Protein AF-A0A160FPU6-F1 (afdb_monomer)

Structure (mmCIF, N/CA/C/O backbone):
data_AF-A0A160FPU6-F1
#
_entry.id   AF-A0A160FPU6-F1
#
loop_
_atom_site.group_PDB
_atom_site.id
_atom_site.type_symbol
_atom_site.label_atom_id
_atom_site.label_alt_id
_atom_site.label_comp_id
_atom_site.label_asym_id
_atom_site.label_entity_id
_atom_site.label_seq_id
_atom_site.pdbx_PDB_ins_code
_atom_site.Cartn_x
_atom_site.Cartn_y
_atom_site.Cartn_z
_atom_site.occupancy
_atom_site.B_iso_or_equiv
_atom_site.auth_seq_id
_atom_site.auth_comp_id
_atom_site.auth_asym_id
_atom_site.auth_atom_id
_atom_site.pdbx_PDB_model_num
ATOM 1 N N . MET A 1 1 ? -11.178 -0.846 25.801 1.00 80.31 1 MET A N 1
ATOM 2 C CA . MET A 1 1 ? -11.535 -0.690 24.375 1.00 80.31 1 MET A CA 1
ATOM 3 C C . MET A 1 1 ? -10.324 -0.280 23.553 1.00 80.31 1 MET A C 1
ATOM 5 O O . MET A 1 1 ? -9.835 -1.134 22.840 1.00 80.31 1 MET A O 1
ATOM 9 N N . VAL A 1 2 ? -9.780 0.938 23.705 1.00 88.56 2 VAL A N 1
ATOM 10 C CA . VAL A 1 2 ? -8.600 1.392 22.929 1.00 88.56 2 VAL A CA 1
ATOM 11 C C . VAL A 1 2 ? -7.411 0.435 23.063 1.00 88.56 2 VAL A C 1
ATOM 13 O O . VAL A 1 2 ? -6.925 -0.059 22.059 1.00 88.56 2 VAL A O 1
ATOM 16 N N . LYS A 1 3 ? -7.031 0.066 24.296 1.00 89.50 3 LYS A N 1
ATOM 17 C CA . LYS A 1 3 ? -5.954 -0.908 24.545 1.00 89.50 3 LYS A CA 1
ATOM 18 C C . LYS A 1 3 ? -6.158 -2.239 23.799 1.00 89.50 3 LYS A C 1
ATOM 20 O O . LYS A 1 3 ? -5.230 -2.738 23.190 1.00 89.50 3 LYS A O 1
ATOM 25 N N . THR A 1 4 ? -7.382 -2.767 23.795 1.00 89.50 4 THR A N 1
ATOM 26 C CA . THR A 1 4 ? -7.731 -4.018 23.101 1.00 89.50 4 THR A CA 1
ATOM 27 C C . THR A 1 4 ? -7.610 -3.890 21.582 1.00 89.50 4 THR A C 1
ATOM 29 O O . THR A 1 4 ? -7.145 -4.818 20.934 1.00 89.50 4 THR A O 1
ATOM 32 N N . ILE A 1 5 ? -8.008 -2.748 21.013 1.00 92.19 5 ILE A N 1
ATOM 33 C CA . ILE A 1 5 ? -7.905 -2.474 19.570 1.00 92.19 5 ILE A CA 1
ATOM 34 C C . ILE A 1 5 ? -6.432 -2.385 19.158 1.00 92.19 5 ILE A C 1
ATOM 36 O O . ILE A 1 5 ? -6.036 -3.013 18.186 1.00 92.19 5 ILE A O 1
ATOM 40 N N . THR A 1 6 ? -5.609 -1.680 19.936 1.00 91.00 6 THR A N 1
ATOM 41 C CA . THR A 1 6 ? -4.170 -1.561 19.664 1.00 91.00 6 THR A CA 1
ATOM 42 C C . THR A 1 6 ? -3.426 -2.886 19.853 1.00 91.00 6 THR A C 1
ATOM 44 O O . THR A 1 6 ? -2.584 -3.225 19.035 1.00 91.00 6 THR A O 1
ATOM 47 N N . GLU A 1 7 ? -3.739 -3.670 20.892 1.00 91.44 7 GLU A N 1
ATOM 48 C CA . GLU A 1 7 ? -3.078 -4.967 21.129 1.00 91.44 7 GLU A CA 1
ATOM 49 C C . GLU A 1 7 ? -3.488 -6.048 20.119 1.00 91.44 7 GLU A C 1
ATOM 51 O O . GLU A 1 7 ? -2.670 -6.896 19.775 1.00 91.44 7 GLU A O 1
ATOM 56 N N . SER A 1 8 ? -4.740 -6.038 19.650 1.00 91.88 8 SER A N 1
ATOM 57 C CA . SER A 1 8 ? -5.208 -6.999 18.639 1.00 91.88 8 SER A CA 1
ATOM 58 C C . SER A 1 8 ? -4.848 -6.592 17.211 1.00 91.88 8 SER A C 1
ATOM 60 O O . SER A 1 8 ? -4.711 -7.459 16.354 1.00 91.88 8 SER A O 1
ATOM 62 N N . GLY A 1 9 ? -4.738 -5.288 16.938 1.00 89.12 9 GLY A N 1
ATOM 63 C CA . GLY A 1 9 ? -4.653 -4.747 15.580 1.00 89.12 9 GLY A CA 1
ATOM 64 C C . GLY A 1 9 ? -5.951 -4.895 14.775 1.00 89.12 9 GLY A C 1
ATOM 65 O O . GLY A 1 9 ? -5.998 -4.520 13.603 1.00 89.12 9 GLY A O 1
ATOM 66 N N . GLU A 1 10 ? -7.022 -5.427 15.373 1.00 94.12 10 GLU A N 1
ATOM 67 C CA . GLU A 1 10 ? -8.284 -5.663 14.680 1.00 94.12 10 GLU A CA 1
ATOM 68 C C . GLU A 1 10 ? -9.210 -4.435 14.769 1.00 94.12 10 GLU A C 1
ATOM 70 O O . GLU A 1 10 ? -9.433 -3.888 15.856 1.00 94.12 10 GLU A O 1
ATOM 75 N N . PRO A 1 11 ? -9.794 -3.985 13.641 1.00 94.88 11 PRO A N 1
ATOM 76 C CA . PRO A 1 11 ? -10.754 -2.891 13.647 1.00 94.88 11 PRO A C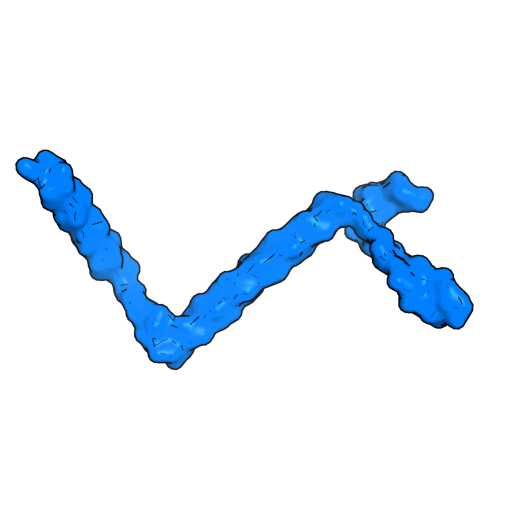A 1
ATOM 77 C C . PRO A 1 11 ? -12.081 -3.325 14.283 1.00 94.88 11 PRO A C 1
ATOM 79 O O . PRO A 1 11 ? -12.581 -4.424 14.050 1.00 94.88 11 PRO A O 1
ATOM 82 N N . VAL A 1 12 ? -12.711 -2.419 15.030 1.00 94.69 12 VAL A N 1
ATOM 83 C CA . VAL A 1 12 ? -14.005 -2.653 15.686 1.00 94.69 12 VAL A CA 1
ATOM 84 C C . VAL A 1 12 ? -15.093 -1.793 15.050 1.00 94.69 12 VAL A C 1
ATOM 86 O O . VAL A 1 12 ? -14.906 -0.602 14.795 1.00 94.69 12 VAL A O 1
ATOM 89 N N . LEU A 1 13 ? -16.266 -2.393 14.834 1.00 94.25 13 LEU A N 1
ATOM 90 C CA . LEU A 1 13 ? -17.436 -1.735 14.259 1.00 94.25 13 LEU A CA 1
ATOM 91 C C . LEU A 1 13 ? -18.396 -1.256 15.357 1.00 94.25 13 LEU A C 1
ATOM 93 O O . LEU A 1 13 ? -18.886 -2.049 16.160 1.00 94.25 13 LEU A O 1
ATOM 97 N N . ILE A 1 14 ? -18.718 0.036 15.363 1.00 93.94 14 ILE A N 1
ATOM 98 C CA . ILE A 1 14 ? -19.709 0.625 16.269 1.00 93.94 14 ILE A CA 1
ATOM 99 C C . ILE A 1 14 ? -21.041 0.754 15.528 1.00 93.94 14 ILE A C 1
ATOM 101 O O . ILE A 1 14 ? -21.124 1.367 14.455 1.00 93.94 14 ILE A O 1
ATOM 105 N N . THR A 1 15 ? -22.097 0.183 16.112 1.00 96.62 15 THR A N 1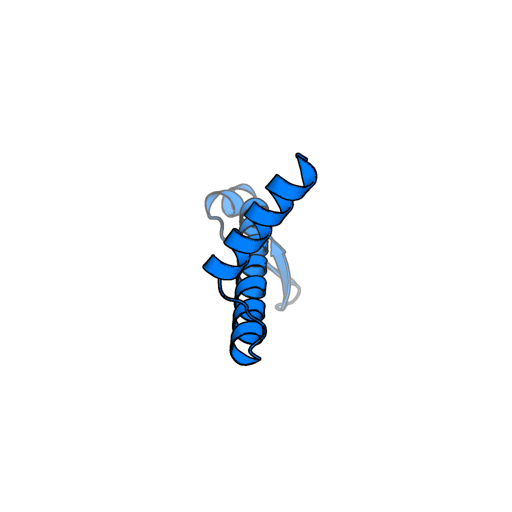
ATOM 106 C CA . THR A 1 15 ? -23.459 0.238 15.568 1.00 96.62 15 THR A CA 1
ATOM 107 C C . THR A 1 15 ? -24.345 1.206 16.351 1.00 96.62 15 THR A C 1
ATOM 109 O O . THR A 1 15 ? -24.188 1.387 17.556 1.00 96.62 15 THR A O 1
ATOM 112 N N . GLN A 1 16 ? -25.304 1.825 15.663 1.00 95.12 16 GLN A N 1
ATOM 113 C CA . GLN A 1 16 ? -26.380 2.607 16.269 1.00 95.12 16 GLN A CA 1
ATOM 114 C C . GLN A 1 16 ? -27.703 2.185 15.627 1.00 95.12 16 GLN A C 1
ATOM 116 O O . GLN A 1 16 ? -27.820 2.176 14.399 1.00 95.12 16 GLN A O 1
ATOM 121 N N . ASN A 1 17 ? -28.695 1.817 16.445 1.00 94.56 17 ASN A N 1
ATOM 122 C CA . ASN A 1 17 ? -29.990 1.289 15.990 1.00 94.56 17 ASN A CA 1
ATOM 123 C C . ASN A 1 17 ? -29.844 0.084 15.037 1.00 94.56 17 ASN A C 1
ATOM 125 O O . ASN A 1 17 ? -30.500 0.015 13.998 1.00 94.56 17 ASN A O 1
ATOM 129 N N . GLY A 1 18 ? -28.921 -0.830 15.354 1.00 94.06 18 GLY A N 1
ATOM 130 C CA . GLY A 1 18 ? -28.667 -2.041 14.565 1.00 94.06 18 GLY A CA 1
ATOM 131 C C . GLY A 1 18 ? -27.912 -1.820 13.249 1.00 94.06 18 GLY A C 1
ATOM 132 O O . GLY A 1 18 ? -27.752 -2.766 12.484 1.00 94.06 18 GLY A O 1
ATOM 133 N N . LYS A 1 19 ? -27.435 -0.600 12.963 1.00 95.12 19 LYS A N 1
ATOM 134 C CA . LYS A 1 19 ? -26.674 -0.287 11.742 1.00 95.12 19 LYS A CA 1
ATOM 135 C C . LYS A 1 19 ? -25.253 0.138 12.077 1.00 95.12 19 LYS A C 1
ATOM 137 O O . LYS A 1 19 ? -25.065 0.978 12.952 1.00 95.12 19 LYS A O 1
ATOM 142 N N . ALA A 1 20 ? -24.271 -0.401 11.360 1.00 94.56 20 ALA A N 1
ATOM 143 C CA . ALA A 1 20 ? -22.884 0.049 11.441 1.00 94.56 20 ALA A CA 1
ATOM 144 C C . ALA A 1 20 ? -22.767 1.528 11.051 1.00 94.56 20 ALA A C 1
ATOM 146 O O . ALA A 1 20 ? -23.355 1.958 10.056 1.00 94.56 20 ALA A O 1
ATOM 147 N N . ARG A 1 21 ? -22.038 2.308 11.853 1.00 95.62 21 ARG A N 1
ATOM 148 C CA . ARG A 1 21 ? -21.866 3.755 11.645 1.00 95.62 21 ARG A CA 1
ATOM 149 C C . ARG A 1 21 ? -20.413 4.196 11.652 1.00 95.62 21 ARG A C 1
ATOM 151 O O . ARG A 1 21 ? -20.071 5.094 10.894 1.00 95.62 21 ARG A O 1
ATOM 158 N N . VAL A 1 22 ? -19.589 3.597 12.508 1.00 95.94 22 VAL A N 1
ATOM 159 C CA . VAL A 1 22 ? -18.193 4.002 12.712 1.00 95.94 22 VAL A CA 1
ATOM 160 C C . VAL A 1 22 ? -17.316 2.758 12.784 1.00 95.94 22 VAL A C 1
ATOM 162 O O . VAL A 1 22 ? -17.721 1.749 13.360 1.00 95.94 22 VAL A O 1
ATOM 165 N N . VAL A 1 23 ? -16.119 2.845 12.212 1.00 95.00 23 VAL A N 1
ATOM 166 C CA . VAL A 1 23 ? -15.025 1.893 12.422 1.00 95.00 23 VAL A CA 1
ATOM 167 C C . VAL A 1 23 ? -14.000 2.588 13.311 1.00 95.00 23 VAL A C 1
ATOM 169 O O . VAL A 1 23 ? -13.630 3.728 13.035 1.00 95.00 23 VAL A O 1
ATOM 172 N N . VAL A 1 24 ? -13.554 1.922 14.371 1.00 95.06 24 VAL A N 1
ATOM 173 C CA . VAL A 1 24 ? -12.394 2.352 15.158 1.00 95.06 24 VAL A CA 1
ATOM 174 C C . VAL A 1 24 ? -11.285 1.347 14.914 1.00 95.06 24 VAL A C 1
ATOM 176 O O . VAL A 1 24 ? -11.488 0.150 15.101 1.00 95.06 24 VAL A O 1
ATOM 179 N N . GLN A 1 25 ? -10.123 1.830 14.497 1.00 95.81 25 GLN A N 1
ATOM 180 C CA . GLN A 1 25 ? -8.954 1.005 14.229 1.00 95.81 25 GLN A CA 1
ATOM 181 C C . GLN A 1 25 ? -7.708 1.661 14.804 1.00 95.81 25 GLN A C 1
ATOM 183 O O . GLN A 1 25 ? -7.690 2.873 15.029 1.00 95.81 25 GLN A O 1
ATOM 188 N N . ASP A 1 26 ? -6.682 0.852 15.037 1.00 96.00 26 ASP A N 1
ATOM 189 C CA . ASP A 1 26 ? -5.370 1.367 15.390 1.00 96.00 26 ASP A CA 1
ATOM 190 C C . ASP A 1 26 ? -4.794 2.217 14.243 1.00 96.00 26 ASP A C 1
ATOM 192 O O . ASP A 1 26 ? -4.980 1.906 13.060 1.00 96.00 26 ASP A O 1
ATOM 196 N N . ALA A 1 27 ? -4.131 3.317 14.601 1.00 95.25 27 ALA A N 1
ATOM 197 C CA . ALA A 1 27 ? -3.603 4.272 13.634 1.00 95.25 27 ALA A CA 1
ATOM 198 C C . ALA A 1 27 ? -2.482 3.666 12.778 1.00 95.25 27 ALA A C 1
ATOM 200 O O . ALA A 1 27 ? -2.487 3.874 11.566 1.00 95.25 27 ALA A O 1
ATOM 201 N N . GLN A 1 28 ? -1.592 2.857 13.363 1.00 96.00 28 GLN A N 1
ATOM 202 C CA . GLN A 1 28 ? -0.529 2.198 12.603 1.00 96.00 28 GLN A CA 1
ATOM 203 C C . GLN A 1 28 ? -1.133 1.213 11.599 1.00 96.00 28 GLN A C 1
ATOM 205 O O . GLN A 1 28 ? -0.797 1.239 10.418 1.00 96.00 28 GLN A O 1
ATOM 210 N N . CYS A 1 29 ? -2.115 0.415 12.031 1.00 95.75 29 CYS A N 1
ATOM 211 C CA . CYS A 1 29 ? -2.824 -0.494 11.131 1.00 95.75 29 CYS A CA 1
ATOM 212 C C . CYS A 1 29 ? -3.533 0.249 9.985 1.00 95.75 29 CYS A C 1
ATOM 214 O O . CYS A 1 29 ? -3.595 -0.263 8.867 1.00 95.75 29 CYS A O 1
ATOM 216 N N . TYR A 1 30 ? -4.074 1.449 10.233 1.00 96.62 30 TYR A N 1
ATOM 217 C CA . TYR A 1 30 ? -4.642 2.294 9.176 1.00 96.62 30 TYR A CA 1
ATOM 218 C C . TYR A 1 30 ? -3.586 2.755 8.172 1.00 96.62 30 TYR A C 1
ATOM 220 O O . TYR A 1 30 ? -3.805 2.657 6.964 1.00 96.62 30 TYR A O 1
ATOM 228 N N . GLU A 1 31 ? -2.445 3.240 8.653 1.00 97.75 31 GLU A N 1
ATOM 229 C CA . GLU A 1 31 ? -1.349 3.707 7.803 1.00 97.75 31 GLU A CA 1
ATOM 230 C C . GLU A 1 31 ? -0.790 2.579 6.928 1.00 97.75 31 GLU A C 1
ATOM 232 O O . GLU A 1 31 ? -0.670 2.753 5.713 1.00 97.75 31 GLU A O 1
ATOM 237 N N . ASP A 1 32 ? -0.565 1.396 7.499 1.00 97.38 32 ASP A N 1
ATOM 238 C CA . ASP A 1 32 ? -0.077 0.218 6.771 1.00 97.38 32 ASP A CA 1
ATOM 239 C C . ASP A 1 32 ? -1.066 -0.217 5.672 1.00 97.38 32 ASP A C 1
ATOM 241 O O . ASP A 1 32 ? -0.682 -0.552 4.541 1.00 97.38 32 ASP A O 1
ATOM 245 N N . GLN A 1 33 ? -2.371 -0.155 5.964 1.00 97.44 33 GL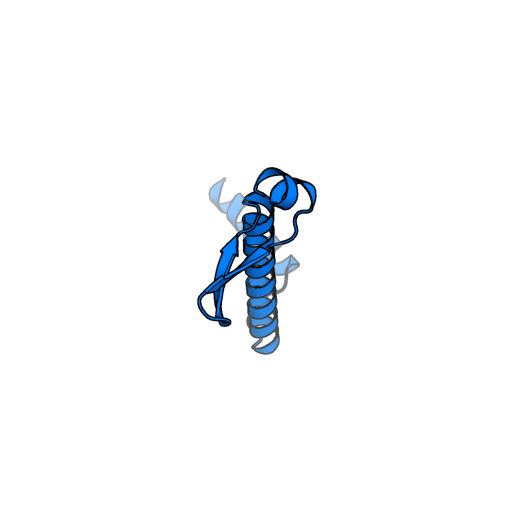N A N 1
ATOM 246 C CA . GLN A 1 33 ? -3.424 -0.399 4.975 1.00 97.44 33 GLN A CA 1
ATOM 247 C C . GLN A 1 33 ? -3.397 0.644 3.849 1.00 97.44 33 GLN A C 1
ATOM 249 O O . GLN A 1 33 ? -3.503 0.275 2.675 1.00 97.44 33 GLN A O 1
ATOM 254 N N . GLN A 1 34 ? -3.226 1.933 4.166 1.00 98.56 34 GLN A N 1
ATOM 255 C CA . GLN A 1 34 ? -3.114 2.987 3.150 1.00 98.56 34 GLN A CA 1
ATOM 256 C C . GLN A 1 34 ? -1.880 2.797 2.261 1.00 98.56 34 GLN A C 1
ATOM 258 O O . GLN A 1 34 ? -1.985 2.933 1.039 1.00 98.56 34 GLN A O 1
ATOM 26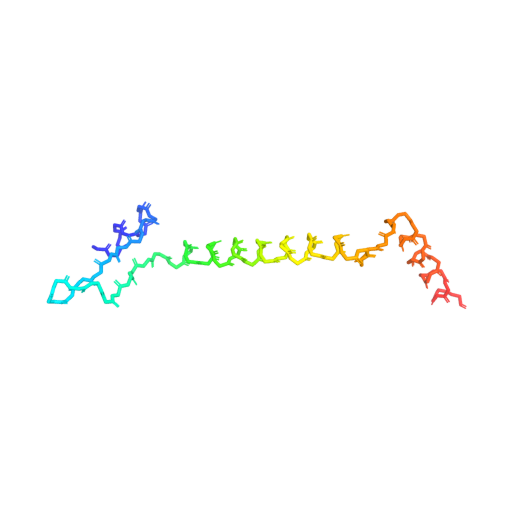3 N N . GLN A 1 35 ? -0.735 2.426 2.836 1.00 98.62 35 GLN A N 1
ATOM 264 C CA . GLN A 1 35 ? 0.486 2.127 2.081 1.00 98.62 35 GLN A CA 1
ATOM 265 C C . GLN A 1 35 ? 0.297 0.921 1.154 1.00 98.62 35 GLN A C 1
ATOM 267 O O . GLN A 1 35 ? 0.651 0.978 -0.025 1.00 98.62 35 GLN A O 1
ATOM 272 N N . THR A 1 36 ? -0.345 -0.140 1.648 1.00 98.50 3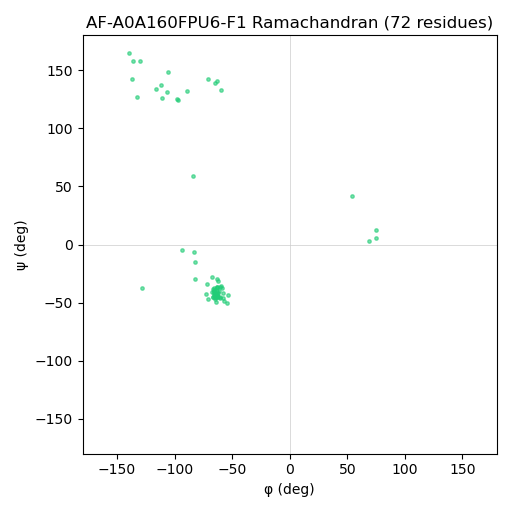6 THR A N 1
ATOM 273 C CA . THR A 1 36 ? -0.673 -1.328 0.847 1.00 98.50 36 THR A CA 1
ATOM 274 C C . THR A 1 36 ? -1.576 -0.968 -0.334 1.00 98.50 36 THR A C 1
ATOM 276 O O . THR A 1 36 ? -1.305 -1.352 -1.472 1.00 98.50 36 THR A O 1
ATOM 279 N N . LEU A 1 37 ? -2.624 -0.172 -0.103 1.00 98.81 37 LEU A N 1
ATOM 280 C CA . LEU A 1 37 ? -3.509 0.299 -1.171 1.00 98.81 37 LEU A CA 1
ATOM 281 C C . LEU A 1 37 ? -2.774 1.184 -2.186 1.00 98.81 37 LEU A C 1
ATOM 283 O O . LEU A 1 37 ? -3.056 1.098 -3.383 1.00 98.81 37 LEU A O 1
ATOM 287 N N . ALA A 1 38 ? -1.840 2.025 -1.741 1.00 98.75 38 ALA A N 1
ATOM 288 C CA . ALA A 1 38 ? -1.019 2.837 -2.632 1.00 98.75 38 ALA A CA 1
ATOM 289 C C . ALA A 1 38 ? -0.128 1.962 -3.530 1.00 98.75 38 ALA A C 1
ATOM 291 O O . ALA A 1 38 ? -0.115 2.156 -4.747 1.00 98.75 38 ALA A O 1
ATOM 292 N N . LEU A 1 39 ? 0.533 0.948 -2.964 1.00 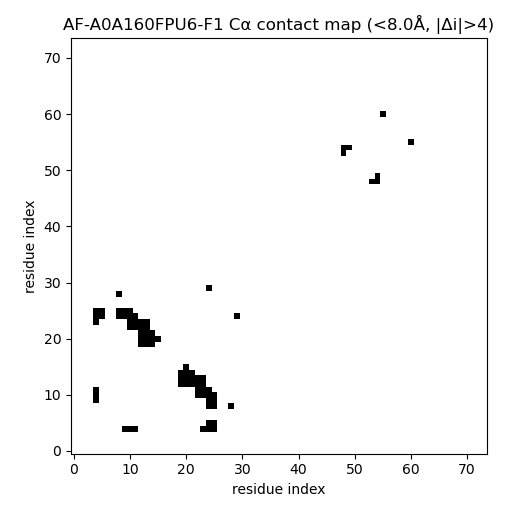98.81 39 LEU A N 1
ATOM 293 C CA . LEU A 1 39 ? 1.337 -0.004 -3.730 1.00 98.81 39 LEU A CA 1
ATOM 294 C C . LEU A 1 39 ? 0.488 -0.770 -4.754 1.00 98.81 39 LEU A C 1
ATOM 296 O O . LEU A 1 39 ? 0.861 -0.862 -5.922 1.00 98.81 39 LEU A O 1
ATOM 300 N N . LEU A 1 40 ? -0.689 -1.261 -4.356 1.00 98.88 40 LEU A N 1
ATOM 301 C CA . LEU A 1 40 ? -1.603 -1.953 -5.271 1.00 98.88 40 LEU A CA 1
ATOM 302 C C . LEU A 1 40 ? -2.057 -1.054 -6.431 1.00 98.88 40 LEU A C 1
ATOM 304 O O . LEU A 1 40 ? -2.170 -1.528 -7.562 1.00 98.88 40 LEU A O 1
ATOM 308 N N . LYS A 1 41 ? -2.266 0.248 -6.190 1.00 98.75 41 LYS A N 1
ATOM 309 C CA . LYS A 1 41 ? -2.555 1.218 -7.259 1.00 98.75 41 LYS A CA 1
ATOM 310 C C . LYS A 1 41 ? -1.374 1.376 -8.215 1.00 98.75 41 LYS A C 1
ATOM 312 O O . LYS A 1 41 ? -1.593 1.344 -9.422 1.00 98.75 41 LYS A O 1
ATOM 317 N N . ILE A 1 42 ? -0.148 1.507 -7.699 1.00 98.62 42 ILE A N 1
ATOM 318 C CA . ILE A 1 42 ? 1.070 1.593 -8.524 1.00 98.62 42 ILE A CA 1
ATOM 319 C C . ILE A 1 42 ? 1.197 0.350 -9.413 1.00 98.62 42 ILE A C 1
ATOM 321 O O . ILE A 1 42 ? 1.393 0.476 -10.619 1.00 98.62 42 ILE A O 1
ATOM 325 N N . LEU A 1 43 ? 1.001 -0.846 -8.852 1.00 98.62 43 LEU A N 1
ATOM 326 C CA . LEU A 1 43 ? 1.052 -2.100 -9.607 1.00 98.62 43 LEU A CA 1
ATOM 327 C C . LEU A 1 43 ? -0.039 -2.175 -10.682 1.00 98.62 43 LEU A C 1
ATOM 329 O O . LEU A 1 43 ? 0.239 -2.561 -11.816 1.00 98.62 43 LEU A O 1
ATOM 333 N N . ALA A 1 44 ? -1.273 -1.785 -10.358 1.00 98.62 44 ALA A N 1
ATOM 334 C CA . ALA A 1 44 ? -2.375 -1.780 -11.318 1.00 98.62 44 ALA A CA 1
ATOM 335 C C . ALA A 1 44 ? -2.134 -0.799 -12.479 1.00 98.62 44 ALA A C 1
ATOM 337 O O . ALA A 1 44 ? -2.435 -1.126 -13.631 1.00 98.62 44 ALA A O 1
ATOM 338 N N . LEU A 1 45 ? -1.574 0.380 -12.187 1.00 98.56 45 LEU A N 1
ATOM 339 C CA . LEU A 1 45 ? -1.158 1.354 -13.198 1.00 98.56 45 LEU A CA 1
ATOM 340 C C . LEU A 1 45 ? -0.034 0.789 -14.072 1.00 98.56 45 LEU A C 1
ATOM 342 O O . LEU A 1 45 ? -0.195 0.748 -15.288 1.00 98.56 45 LEU A O 1
ATOM 346 N N . GLY A 1 46 ? 1.021 0.232 -13.474 1.00 97.81 46 GLY A N 1
ATOM 347 C CA . GLY 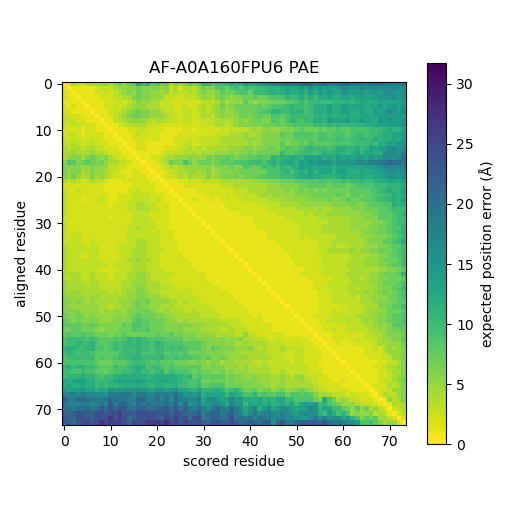A 1 46 ? 2.117 -0.391 -14.222 1.00 97.81 46 GLY A CA 1
ATOM 348 C C . GLY A 1 46 ? 1.645 -1.530 -15.132 1.00 97.81 46 GLY A C 1
ATOM 349 O O . GLY A 1 46 ? 2.029 -1.609 -16.295 1.00 97.81 46 GLY A O 1
ATOM 350 N N . GLN A 1 47 ? 0.725 -2.377 -14.663 1.00 98.44 47 GLN A N 1
ATOM 351 C CA . GLN A 1 47 ? 0.117 -3.414 -15.504 1.00 98.44 47 GLN A CA 1
ATOM 352 C C . GLN A 1 47 ? -0.688 -2.837 -16.675 1.00 98.44 47 GLN A C 1
ATOM 354 O O . GLN A 1 47 ? -0.732 -3.437 -17.751 1.00 98.44 47 GLN A O 1
ATOM 359 N N . LYS A 1 48 ? -1.375 -1.707 -16.472 1.00 98.50 48 LYS A N 1
ATOM 360 C CA . LYS A 1 48 ? -2.092 -1.013 -17.546 1.00 98.50 48 LYS A CA 1
ATOM 361 C C . LYS A 1 48 ? -1.110 -0.469 -18.582 1.00 98.50 48 LYS A C 1
ATOM 363 O O . LYS A 1 48 ? -1.363 -0.657 -19.769 1.00 98.50 48 LYS A O 1
ATOM 368 N N . ASP A 1 49 ? -0.008 0.129 -18.145 1.00 98.50 49 ASP A N 1
ATOM 369 C CA . ASP A 1 49 ? 1.017 0.678 -19.032 1.00 98.50 49 ASP A CA 1
ATOM 370 C C . ASP A 1 49 ? 1.707 -0.418 -19.849 1.00 98.50 49 ASP A C 1
ATOM 372 O O . ASP A 1 49 ? 1.804 -0.294 -21.068 1.00 98.50 49 ASP A O 1
ATOM 376 N N . ILE A 1 50 ? 2.045 -1.556 -19.230 1.00 97.38 50 ILE A N 1
ATOM 377 C CA . ILE A 1 50 ? 2.581 -2.727 -19.945 1.00 97.38 50 ILE A CA 1
ATOM 378 C C . ILE A 1 50 ? 1.610 -3.198 -21.035 1.00 97.38 50 ILE A C 1
ATOM 380 O O . ILE A 1 50 ? 2.013 -3.389 -22.180 1.00 97.38 50 ILE A O 1
ATOM 384 N N . ARG A 1 51 ? 0.316 -3.350 -20.713 1.00 98.06 51 ARG A N 1
ATOM 385 C CA . ARG A 1 51 ? -0.702 -3.762 -21.699 1.00 98.06 51 ARG A CA 1
ATOM 386 C C . ARG A 1 51 ? -0.881 -2.754 -22.835 1.00 98.06 51 ARG A C 1
ATOM 388 O O . ARG A 1 51 ? -1.249 -3.156 -23.933 1.00 98.06 51 ARG A O 1
ATOM 395 N N . ALA A 1 52 ? -0.654 -1.470 -22.571 1.00 98.31 52 ALA A N 1
ATOM 396 C CA . ALA A 1 52 ? -0.730 -0.410 -23.570 1.00 98.31 52 ALA A CA 1
ATOM 397 C C . ALA A 1 52 ? 0.560 -0.262 -24.400 1.00 98.31 52 ALA A C 1
ATOM 399 O O . ALA A 1 52 ? 0.573 0.526 -25.341 1.00 98.31 52 ALA A O 1
ATOM 400 N N . GLY A 1 53 ? 1.633 -0.991 -24.068 1.00 97.88 53 GLY A N 1
ATOM 401 C CA . GLY A 1 53 ? 2.951 -0.800 -24.678 1.00 97.88 53 GLY A CA 1
ATOM 402 C C . GLY A 1 53 ? 3.685 0.453 -24.185 1.00 97.88 53 GLY A C 1
ATOM 403 O O . GLY A 1 53 ? 4.695 0.835 -24.765 1.00 97.88 53 GLY A O 1
ATOM 404 N N . ASN A 1 54 ? 3.206 1.084 -23.110 1.00 97.94 54 ASN A N 1
ATOM 405 C CA . ASN A 1 54 ? 3.795 2.279 -22.504 1.00 97.94 54 ASN A CA 1
ATOM 406 C C . ASN A 1 54 ? 4.932 1.898 -21.544 1.00 97.94 54 ASN A C 1
ATOM 408 O O . ASN A 1 54 ? 4.879 2.175 -20.348 1.00 97.94 54 ASN A O 1
ATOM 412 N N . PHE A 1 55 ? 5.954 1.222 -22.050 1.00 96.12 55 PHE A N 1
ATOM 413 C CA . PHE A 1 55 ? 7.153 0.893 -21.287 1.00 96.12 55 PHE A CA 1
ATOM 414 C C . PHE A 1 55 ? 8.386 1.071 -22.166 1.00 96.12 55 PHE A C 1
ATOM 416 O O . PHE A 1 55 ? 8.292 1.176 -23.388 1.00 96.12 55 PHE A O 1
ATOM 423 N N . ARG A 1 56 ? 9.554 1.106 -21.535 1.00 95.81 56 ARG A N 1
ATOM 424 C CA . ARG A 1 56 ? 10.841 1.117 -22.225 1.00 95.81 56 ARG A CA 1
ATOM 425 C C . ARG A 1 56 ? 11.752 0.055 -21.637 1.00 95.81 56 ARG A C 1
ATOM 427 O O . ARG A 1 56 ? 11.547 -0.374 -20.503 1.00 95.81 56 ARG A O 1
ATOM 434 N N . ASP A 1 57 ? 12.734 -0.354 -22.425 1.00 96.50 57 ASP A N 1
ATOM 435 C CA . ASP A 1 57 ? 13.780 -1.262 -21.974 1.00 96.50 57 ASP A CA 1
ATOM 436 C C . ASP A 1 57 ? 14.635 -0.611 -20.873 1.00 96.50 57 ASP A C 1
ATOM 438 O O . ASP A 1 57 ? 14.928 0.590 -20.929 1.00 96.50 57 ASP A O 1
ATOM 442 N N . ALA A 1 58 ? 14.977 -1.399 -19.851 1.00 96.31 58 ALA A N 1
ATOM 443 C CA . ALA A 1 58 ? 15.685 -0.910 -18.674 1.00 96.31 58 ALA A CA 1
ATO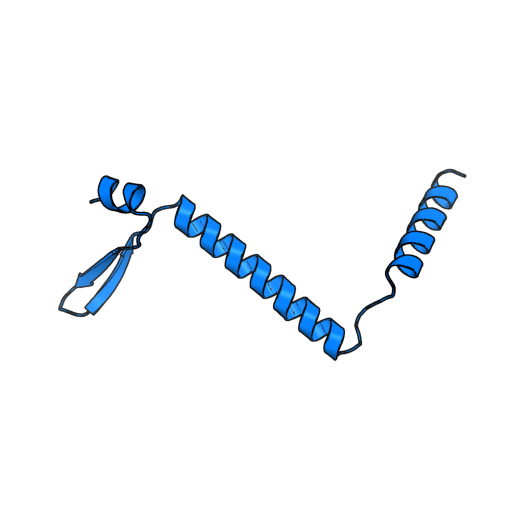M 444 C C . ALA A 1 58 ? 17.155 -0.606 -18.983 1.00 96.31 58 ALA A C 1
ATOM 446 O O . ALA A 1 58 ? 17.645 0.449 -18.584 1.00 96.31 58 ALA A O 1
ATOM 447 N N . ASP A 1 59 ? 17.834 -1.467 -19.743 1.00 97.25 59 ASP A N 1
ATOM 448 C CA . ASP A 1 59 ? 19.242 -1.271 -20.099 1.00 97.25 59 ASP A CA 1
ATOM 449 C C . ASP A 1 59 ? 19.392 -0.032 -20.989 1.00 97.25 59 ASP A C 1
ATOM 451 O O . ASP A 1 59 ? 20.257 0.814 -20.758 1.00 97.25 59 ASP A O 1
ATOM 455 N N . ALA A 1 60 ? 18.472 0.144 -21.942 1.00 96.25 60 ALA A N 1
ATOM 456 C CA . ALA A 1 60 ? 18.412 1.345 -22.769 1.00 96.25 60 ALA A CA 1
ATOM 457 C C . ALA A 1 60 ? 18.135 2.624 -21.957 1.00 96.25 60 ALA A C 1
ATOM 459 O O . ALA A 1 60 ? 18.568 3.704 -22.348 1.00 96.25 60 ALA A O 1
ATOM 460 N N . PHE A 1 61 ? 17.381 2.539 -20.856 1.00 95.44 61 PHE A N 1
ATOM 461 C CA . PHE A 1 61 ? 17.152 3.674 -19.955 1.00 95.44 61 PHE A CA 1
ATOM 462 C C . PHE A 1 61 ? 18.401 4.045 -19.156 1.00 95.44 61 PHE A C 1
ATOM 464 O O . PHE A 1 61 ? 18.752 5.221 -19.103 1.00 95.44 61 PHE A O 1
ATOM 471 N N . PHE A 1 62 ? 19.090 3.067 -18.566 1.00 96.06 62 PHE A N 1
ATOM 472 C CA . PHE A 1 62 ? 20.301 3.342 -17.791 1.00 96.06 62 PHE A CA 1
ATOM 473 C C . PHE A 1 62 ? 21.439 3.874 -18.664 1.00 96.06 62 PHE A C 1
ATOM 475 O O . PHE A 1 62 ? 22.070 4.857 -18.290 1.00 96.06 62 PHE A O 1
ATOM 482 N N . ALA A 1 63 ? 21.621 3.318 -19.865 1.00 96.12 63 ALA A N 1
ATOM 483 C CA . ALA A 1 63 ? 22.613 3.820 -20.815 1.00 96.12 63 ALA A CA 1
ATOM 484 C C . ALA A 1 63 ? 22.383 5.297 -21.196 1.00 96.12 63 ALA A C 1
ATOM 486 O O . ALA A 1 63 ? 23.340 6.054 -21.350 1.00 96.12 63 ALA A O 1
ATOM 487 N N . GLU A 1 64 ? 21.121 5.723 -21.332 1.00 95.19 64 GLU A N 1
ATOM 488 C CA . GLU A 1 64 ? 20.773 7.129 -21.584 1.00 95.19 64 GLU A CA 1
ATOM 489 C C . GLU A 1 64 ? 21.118 8.023 -20.383 1.00 95.19 64 GLU A C 1
ATOM 491 O O . GLU A 1 64 ? 21.719 9.083 -20.561 1.00 95.19 64 GLU A O 1
ATOM 496 N N . LEU A 1 65 ? 20.788 7.589 -19.161 1.00 94.75 65 LEU A N 1
ATOM 497 C CA . LEU A 1 65 ? 21.095 8.342 -17.941 1.00 94.75 65 LEU A CA 1
ATOM 498 C C . LEU A 1 65 ? 22.601 8.529 -17.720 1.00 94.75 65 LEU A C 1
ATOM 500 O O . LEU A 1 65 ? 23.027 9.620 -17.335 1.00 94.75 65 LEU A O 1
ATOM 504 N N . ASP A 1 66 ? 23.398 7.491 -17.971 1.00 94.69 66 ASP A N 1
ATOM 505 C CA . ASP A 1 66 ? 24.855 7.556 -17.837 1.00 94.69 66 ASP A CA 1
ATOM 506 C C . ASP A 1 66 ? 25.446 8.566 -18.835 1.00 94.69 66 ASP A C 1
ATOM 508 O O . ASP A 1 66 ? 26.217 9.452 -18.452 1.00 94.69 66 ASP A O 1
ATOM 512 N N . ALA A 1 67 ? 24.992 8.522 -20.092 1.00 92.56 67 ALA A N 1
ATOM 513 C CA . ALA A 1 67 ? 25.416 9.459 -21.132 1.00 92.56 67 ALA A CA 1
ATOM 514 C C . ALA A 1 67 ? 25.029 10.922 -20.817 1.00 92.56 67 ALA A C 1
ATOM 516 O O . ALA A 1 67 ? 25.792 11.858 -21.090 1.00 92.56 67 ALA A O 1
ATOM 517 N N . GLU A 1 68 ? 23.857 11.148 -20.213 1.00 89.94 68 GLU A N 1
ATOM 518 C CA . GLU A 1 68 ? 23.457 12.473 -19.726 1.00 89.94 68 GLU A CA 1
ATOM 519 C C . GLU A 1 68 ? 24.337 12.978 -18.573 1.00 89.94 68 GLU A C 1
ATOM 521 O O . GLU A 1 68 ? 24.617 14.180 -18.488 1.00 89.94 68 GLU A O 1
ATOM 526 N N . GLY A 1 69 ? 24.751 12.089 -17.667 1.00 84.94 69 GLY A N 1
ATOM 527 C CA . GLY A 1 69 ? 25.637 12.417 -16.550 1.00 84.94 69 GLY A CA 1
ATOM 528 C C . GLY A 1 69 ? 27.018 12.879 -17.020 1.00 84.94 69 GLY A C 1
ATOM 529 O O . GLY A 1 69 ? 27.529 13.893 -16.542 1.00 84.94 69 GLY A O 1
ATOM 530 N N . GLU A 1 70 ? 27.584 12.193 -18.012 1.00 81.12 70 GLU A N 1
ATOM 531 C CA . GLU A 1 70 ? 28.881 12.531 -18.616 1.00 81.12 70 GLU A CA 1
ATOM 532 C C . GLU A 1 70 ? 28.842 13.868 -19.372 1.00 81.12 70 GLU A C 1
ATOM 534 O O . GLU A 1 70 ? 29.765 14.683 -19.267 1.00 81.12 70 GLU A O 1
ATOM 539 N N . SER A 1 71 ? 27.732 14.141 -20.064 1.00 76.62 71 SER A N 1
ATOM 540 C CA . SER A 1 71 ? 27.521 15.386 -20.816 1.00 76.62 71 SER A CA 1
ATOM 541 C C . SER A 1 71 ? 27.392 16.621 -19.918 1.00 76.62 71 SER A C 1
ATOM 543 O O . SER A 1 71 ? 27.722 17.723 -20.342 1.00 76.62 71 SER A O 1
ATOM 545 N N . ARG A 1 72 ? 26.912 16.462 -18.677 1.00 74.81 72 ARG A N 1
ATOM 546 C CA . ARG A 1 72 ? 26.820 17.550 -17.683 1.00 74.81 72 ARG A CA 1
ATOM 547 C C . ARG A 1 72 ? 28.134 17.804 -16.937 1.00 74.81 72 ARG A C 1
ATOM 549 O O . ARG A 1 72 ? 28.256 18.829 -16.271 1.00 74.81 72 ARG A O 1
ATOM 556 N N . SER A 1 73 ? 29.082 16.870 -17.015 1.00 70.94 73 SER A N 1
ATOM 557 C CA . SER A 1 73 ? 30.405 16.966 -16.388 1.00 70.94 73 SER A CA 1
ATOM 558 C C . SER A 1 73 ? 31.485 17.541 -17.318 1.00 70.94 73 SER A C 1
ATOM 560 O O . SER A 1 73 ? 32.618 17.724 -16.865 1.00 70.94 73 SER A O 1
ATOM 562 N N . SER A 1 74 ? 31.157 17.793 -18.589 1.00 55.03 74 SER A N 1
ATOM 563 C CA . SER A 1 74 ? 32.049 18.351 -19.620 1.00 55.03 74 SER A CA 1
ATOM 564 C C . SER A 1 74 ? 31.683 19.797 -19.942 1.00 55.03 74 SER A C 1
ATOM 566 O O . SER A 1 74 ? 32.613 20.578 -20.242 1.00 55.03 74 SER A O 1
#

Organism: NCBI:txid1417228

Mean predicted aligned error: 6.1 Å

Sequence (74 aa):
MVKTITESGEPVLITQNGKARVVVQDAQCYEDQQQTLALLKILALGQKDIRAGNFRDADAFFAELDAEGESRSS

InterPro domains:
  IPR006442 Type II toxin-antitoxin system, antitoxin Phd/YefM [PF02604] (2-55)
  IPR036165 YefM-like superfamily [SSF143120] (2-61)

Foldseek 3Di:
DVVVQVVVQDWDFDDDPNHTDDIDHDPVSVVVVVVVVVVVVVVVVVVVCVVVVVDDDPVVVVVVVVVVVVVVVD

pLDDT: mean 93.76, std 7.19, range [55.03, 98.88]

Nearest PDB structures (foldseek):
  5x7z-assembly1_A-2  TM=2.892E-01  e=1.979E+00  Mycobacterium tuberculosis H37Rv
  6pw5-assembly1_D  TM=3.751E-01  e=8.269E+00  Chlamydomonas reinhardtii

Secondary structure (DSSP, 8-state):
-HHHHHHH---EEEEETTEEEEEE--HHHHHHHHHHHHHHHHHHHHHHHHHHT----HHHHHHHHHHHHHHH--

Solvent-accessible surface area (backbone atoms only — not comparable to full-atom values): 4408 Å² total; per-residue (Å²): 105,70,68,57,26,56,74,66,59,50,68,44,78,43,62,57,96,92,36,80,75,47,76,51,60,31,67,67,58,50,51,54,50,53,52,51,53,51,50,53,50,53,51,54,48,50,54,49,29,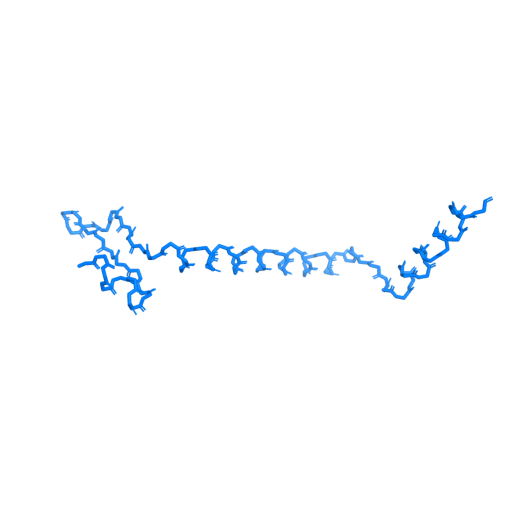57,74,69,63,66,70,76,63,64,69,66,48,51,55,52,53,52,55,53,54,54,63,74,75,109

Radius of gyration: 23.06 Å; Cα contacts (8 Å, |Δi|>4): 39; chains: 1; bounding box: 62×25×49 Å